Protein AF-A0A941RLQ1-F1 (afdb_monomer_lite)

Sequence (75 aa):
MAIGEDPQTTQELSEIKGALDVLFTLREEFATWVEEAQDGERKEELDNVYQHVLAMEQEYQRRLAELQKKAAPSR

Radius of gyration: 17.4 Å; chains: 1; bounding box: 39×24×52 Å

pLDDT: mean 89.54, std 15.37, range [36.59, 98.62]

Foldseek 3Di:
DPLPQDVVLVVLLVVLVVVLVVLVVVLVVLVVQLVPDPDPVSNVVSVVVNVVSVVVNVVSVVVNVVSVVVSDDDD

Secondary structure (DSSP, 8-state):
------HHHHHHHHHHHHHHHHHHHHHHHHHHHHHH--SHHHHHHHHHHHHHHHHHHHHHHHHHHHHHHHHS---

Structure (mmCIF, N/CA/C/O backbone):
data_AF-A0A941RLQ1-F1
#
_entry.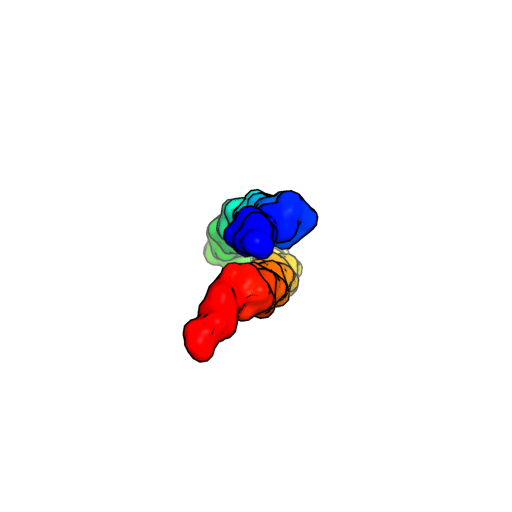id   AF-A0A941RLQ1-F1
#
loop_
_atom_site.group_PDB
_atom_site.id
_atom_site.type_symbol
_atom_site.label_atom_id
_atom_site.label_alt_id
_atom_site.label_comp_id
_atom_site.label_asym_id
_atom_site.label_entity_id
_atom_site.label_seq_id
_atom_site.pdbx_PDB_ins_code
_atom_site.Cartn_x
_atom_site.Cartn_y
_atom_site.Cartn_z
_atom_site.occupancy
_atom_site.B_iso_or_equiv
_atom_site.auth_seq_id
_atom_site.auth_comp_id
_atom_site.auth_asym_id
_atom_site.auth_atom_id
_atom_site.pdbx_PDB_model_num
ATOM 1 N N . MET A 1 1 ? 21.855 -7.110 -32.156 1.00 36.59 1 MET A N 1
ATOM 2 C CA . MET A 1 1 ? 20.598 -6.623 -31.554 1.00 36.59 1 MET A CA 1
ATOM 3 C C . MET A 1 1 ? 20.892 -6.342 -30.097 1.00 36.59 1 MET A C 1
ATOM 5 O O . MET A 1 1 ? 21.247 -7.271 -29.385 1.00 36.59 1 MET A O 1
ATOM 9 N N . ALA A 1 2 ? 20.871 -5.074 -29.693 1.00 38.78 2 ALA A N 1
ATOM 10 C CA . ALA A 1 2 ? 20.979 -4.713 -28.288 1.00 38.78 2 ALA A CA 1
ATOM 11 C C . ALA A 1 2 ? 19.632 -5.039 -27.643 1.00 38.78 2 ALA A C 1
ATOM 13 O O . ALA A 1 2 ? 18.689 -4.266 -27.753 1.00 38.78 2 ALA A O 1
ATOM 14 N N . ILE A 1 3 ? 19.532 -6.213 -27.026 1.00 48.91 3 ILE A N 1
ATOM 15 C CA . ILE A 1 3 ? 18.449 -6.534 -26.092 1.00 48.91 3 ILE A CA 1
ATOM 16 C C . ILE A 1 3 ? 18.838 -5.890 -24.750 1.00 48.91 3 ILE A C 1
ATOM 18 O O . ILE A 1 3 ? 19.075 -6.565 -23.757 1.00 48.91 3 ILE A O 1
ATOM 22 N N . GLY A 1 4 ? 19.092 -4.580 -24.780 1.00 49.47 4 GLY A N 1
ATOM 23 C CA . GLY A 1 4 ? 19.230 -3.773 -23.579 1.00 49.47 4 GLY A CA 1
ATOM 24 C C . GLY A 1 4 ? 17.820 -3.393 -23.174 1.00 49.47 4 GLY A C 1
ATOM 25 O O . GLY A 1 4 ? 17.067 -2.939 -24.034 1.00 49.47 4 GLY A 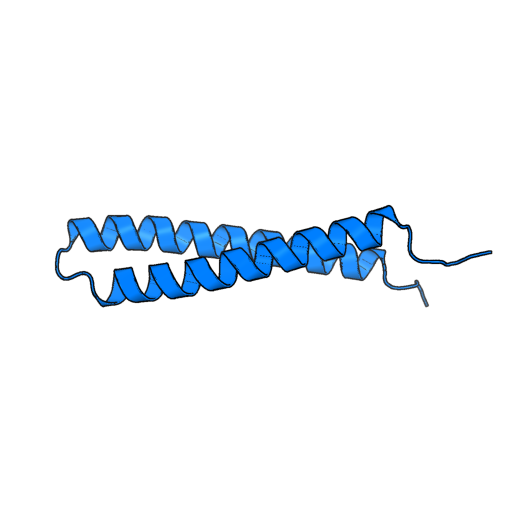O 1
ATOM 26 N N . GLU A 1 5 ? 17.464 -3.671 -21.924 1.00 59.59 5 GLU A N 1
ATOM 27 C CA . GLU A 1 5 ? 16.195 -3.301 -21.298 1.00 59.59 5 GLU A CA 1
ATOM 28 C C . GLU A 1 5 ? 15.716 -1.945 -21.826 1.00 59.59 5 GLU A C 1
ATOM 30 O O . GLU A 1 5 ? 16.458 -0.963 -21.770 1.00 59.59 5 GLU A O 1
ATOM 35 N N . ASP A 1 6 ? 14.512 -1.912 -22.402 1.00 71.38 6 ASP A N 1
ATOM 36 C CA . ASP A 1 6 ? 13.901 -0.668 -22.858 1.00 71.38 6 ASP A CA 1
ATOM 37 C C . ASP A 1 6 ? 13.950 0.336 -21.689 1.00 71.38 6 ASP A C 1
ATOM 39 O O . ASP A 1 6 ? 13.379 0.042 -20.631 1.00 71.38 6 ASP A O 1
ATOM 43 N N . PRO A 1 7 ? 14.643 1.487 -21.828 1.00 74.06 7 PRO A N 1
ATOM 44 C CA . PRO A 1 7 ? 14.796 2.461 -20.750 1.00 74.06 7 PRO A CA 1
ATOM 45 C C . PRO A 1 7 ? 13.457 2.867 -20.132 1.00 74.06 7 PRO A C 1
ATOM 47 O O . PRO A 1 7 ? 13.384 3.123 -18.930 1.00 74.06 7 PRO A O 1
ATOM 50 N N . GLN A 1 8 ? 12.393 2.862 -20.941 1.00 81.56 8 GLN A N 1
ATOM 51 C CA . GLN A 1 8 ? 11.038 3.132 -20.490 1.00 81.56 8 GLN A CA 1
ATOM 52 C C . GLN A 1 8 ? 10.512 2.022 -19.564 1.00 81.56 8 GLN A C 1
ATOM 54 O O . GLN A 1 8 ? 9.950 2.315 -18.513 1.00 81.56 8 GLN A O 1
ATOM 59 N N . THR A 1 9 ? 10.760 0.749 -19.885 1.00 83.62 9 THR A N 1
ATOM 60 C CA . THR A 1 9 ? 10.358 -0.391 -19.038 1.00 83.62 9 THR A CA 1
ATOM 61 C C . THR A 1 9 ? 11.098 -0.382 -17.698 1.00 83.62 9 THR A C 1
ATOM 63 O O . THR A 1 9 ? 10.498 -0.647 -16.656 1.00 83.62 9 THR A O 1
ATOM 66 N N . THR A 1 10 ? 12.391 -0.045 -17.692 1.00 86.25 10 THR A N 1
ATOM 67 C CA . THR A 1 10 ? 13.172 0.062 -16.448 1.00 86.25 10 THR A CA 1
ATOM 68 C C . THR A 1 10 ? 12.683 1.214 -15.569 1.00 86.25 10 THR A C 1
ATOM 70 O O . THR A 1 10 ? 12.585 1.055 -14.349 1.00 86.25 10 THR A O 1
ATOM 73 N N . GLN A 1 11 ? 12.320 2.349 -16.173 1.00 90.44 11 GLN A N 1
ATOM 74 C CA . GLN A 1 11 ? 11.713 3.467 -15.457 1.00 90.44 11 GLN A CA 1
ATOM 75 C C . GLN A 1 11 ? 10.349 3.080 -14.859 1.00 90.44 11 GLN A C 1
ATOM 77 O O . GLN A 1 11 ? 10.156 3.235 -13.654 1.00 90.44 11 GLN A O 1
ATOM 82 N N . GLU A 1 12 ? 9.448 2.500 -15.656 1.00 92.25 12 GLU A N 1
ATOM 83 C CA . GLU A 1 12 ? 8.121 2.049 -15.204 1.00 92.25 12 GLU A CA 1
ATOM 84 C C . GLU A 1 12 ? 8.223 1.030 -14.050 1.00 92.25 12 GLU A C 1
ATOM 86 O O . GLU A 1 12 ? 7.477 1.101 -13.071 1.00 92.25 12 GLU A O 1
ATOM 91 N N . LEU A 1 13 ? 9.194 0.108 -14.106 1.00 92.69 13 LEU A N 1
ATOM 92 C CA . LEU A 1 13 ? 9.474 -0.828 -13.011 1.00 92.69 13 LEU A CA 1
ATOM 93 C C . LEU A 1 13 ? 9.933 -0.118 -11.731 1.00 92.69 13 LEU A C 1
ATOM 95 O O . LEU A 1 13 ? 9.538 -0.524 -10.636 1.00 92.69 13 LEU A O 1
ATOM 99 N N . SER A 1 14 ? 10.779 0.908 -11.847 1.00 93.94 14 SER A N 1
ATOM 100 C CA . SER A 1 14 ? 11.248 1.689 -10.698 1.00 93.94 14 SER A CA 1
ATOM 101 C C . SER A 1 14 ? 10.109 2.478 -10.052 1.00 93.94 14 SER A C 1
ATOM 103 O O . SER A 1 14 ? 9.993 2.497 -8.828 1.00 93.94 14 SER A O 1
ATOM 105 N N . GLU A 1 15 ? 9.255 3.101 -10.862 1.00 96.81 15 GLU A N 1
ATOM 106 C CA . GLU A 1 15 ? 8.105 3.879 -10.394 1.00 96.81 15 GLU A CA 1
ATOM 107 C C . GLU A 1 15 ? 7.094 2.997 -9.653 1.00 96.81 15 GLU A C 1
ATOM 109 O O . GLU A 1 15 ? 6.639 3.350 -8.566 1.00 96.81 15 GLU A O 1
ATOM 114 N N . ILE A 1 16 ? 6.792 1.809 -10.188 1.00 97.12 16 ILE A N 1
ATOM 115 C CA . ILE A 1 16 ? 5.878 0.863 -9.536 1.00 97.12 16 ILE A CA 1
ATOM 116 C C . ILE A 1 16 ? 6.444 0.340 -8.219 1.00 97.12 16 ILE A C 1
ATOM 118 O O . ILE A 1 16 ? 5.691 0.212 -7.257 1.00 97.12 16 ILE A O 1
ATOM 122 N N . LYS A 1 17 ? 7.749 0.055 -8.146 1.00 96.56 17 LYS A N 1
ATOM 123 C CA . LYS A 1 17 ? 8.385 -0.356 -6.885 1.00 96.56 17 LYS A CA 1
ATOM 124 C C . LYS A 1 17 ? 8.279 0.739 -5.827 1.00 96.56 17 LYS A C 1
ATOM 126 O O . LYS A 1 17 ? 7.810 0.459 -4.734 1.00 96.56 17 LYS A O 1
ATOM 131 N N . GLY A 1 18 ? 8.607 1.983 -6.180 1.00 97.88 18 GLY A N 1
ATOM 132 C CA . GLY A 1 18 ? 8.471 3.109 -5.253 1.00 97.88 18 GLY A CA 1
ATOM 133 C C . GLY A 1 18 ? 7.024 3.334 -4.797 1.00 97.88 18 GLY A C 1
ATOM 134 O O . GLY A 1 18 ? 6.780 3.604 -3.625 1.00 97.88 18 GLY A O 1
ATOM 135 N N . ALA A 1 19 ? 6.047 3.170 -5.693 1.00 98.19 19 ALA A N 1
ATOM 136 C CA . ALA A 1 19 ? 4.634 3.245 -5.325 1.00 98.19 19 ALA A CA 1
ATOM 137 C C . ALA A 1 19 ? 4.215 2.113 -4.370 1.00 98.19 19 ALA A C 1
ATOM 139 O O . ALA A 1 19 ? 3.474 2.362 -3.421 1.00 98.19 19 ALA A O 1
ATOM 140 N N . LEU A 1 20 ? 4.700 0.886 -4.593 1.00 98.44 20 LEU A N 1
ATOM 141 C CA . LEU A 1 20 ? 4.453 -0.248 -3.700 1.00 98.44 20 LEU A CA 1
ATOM 142 C C . LEU A 1 20 ? 5.074 -0.041 -2.315 1.00 98.44 20 LEU A C 1
ATOM 144 O O . LEU A 1 20 ? 4.431 -0.386 -1.330 1.00 98.44 20 LEU A O 1
ATOM 148 N N . ASP A 1 21 ? 6.257 0.568 -2.227 1.00 98.38 21 ASP A N 1
ATOM 149 C CA . ASP A 1 21 ? 6.887 0.892 -0.942 1.00 98.38 21 ASP A CA 1
ATOM 150 C C . ASP A 1 21 ? 6.027 1.881 -0.132 1.00 98.38 21 ASP A C 1
ATOM 152 O O . ASP A 1 21 ? 5.786 1.674 1.056 1.00 98.38 21 ASP A O 1
ATOM 156 N N . VAL A 1 22 ? 5.485 2.921 -0.778 1.00 98.50 22 VAL A N 1
ATOM 157 C CA . VAL A 1 22 ? 4.568 3.873 -0.122 1.00 98.50 22 VAL A CA 1
ATOM 158 C C . VAL A 1 22 ? 3.262 3.193 0.299 1.00 98.50 22 VAL A C 1
ATOM 160 O O . VAL A 1 22 ? 2.784 3.409 1.412 1.00 98.50 22 VAL A O 1
ATOM 163 N N . LEU A 1 23 ? 2.679 2.358 -0.568 1.00 98.50 23 LEU A N 1
ATOM 164 C CA . LEU A 1 23 ? 1.446 1.623 -0.260 1.00 98.50 23 LEU A CA 1
ATOM 165 C C . LEU A 1 23 ? 1.640 0.628 0.888 1.00 98.50 23 LEU A C 1
ATOM 167 O O . LEU A 1 23 ? 0.729 0.461 1.694 1.00 98.50 23 LEU A O 1
ATOM 171 N N . PHE A 1 24 ? 2.820 0.016 0.998 1.00 98.00 24 PHE A N 1
ATOM 172 C CA . PHE A 1 24 ? 3.186 -0.832 2.127 1.00 98.00 24 PHE A CA 1
ATOM 173 C C . PHE A 1 24 ? 3.153 -0.047 3.444 1.00 98.00 24 PHE A C 1
ATOM 175 O O . PHE A 1 24 ? 2.481 -0.479 4.379 1.00 98.00 24 PHE A O 1
ATOM 182 N N . THR A 1 25 ? 3.795 1.127 3.498 1.00 98.38 25 THR A N 1
ATOM 183 C CA . THR A 1 25 ? 3.768 1.990 4.691 1.00 98.38 25 THR A CA 1
ATOM 184 C C . THR A 1 25 ? 2.342 2.388 5.061 1.00 98.38 25 THR A C 1
ATOM 186 O O . THR A 1 25 ? 1.943 2.227 6.210 1.00 98.38 25 THR A O 1
ATOM 189 N N . LEU A 1 26 ? 1.542 2.835 4.086 1.00 98.44 26 LEU A N 1
ATOM 190 C CA . LEU A 1 26 ? 0.147 3.200 4.339 1.00 98.44 26 LEU A CA 1
ATOM 191 C C . LEU A 1 26 ? -0.658 2.005 4.858 1.00 98.44 26 LEU A C 1
ATOM 193 O O . LEU A 1 26 ? -1.424 2.150 5.804 1.00 98.44 26 LEU A O 1
ATOM 197 N N . ARG A 1 27 ? -0.481 0.814 4.278 1.00 98.31 27 ARG A N 1
ATOM 198 C CA . ARG A 1 27 ? -1.171 -0.395 4.739 1.00 98.31 27 ARG A CA 1
ATOM 199 C C . ARG A 1 27 ? -0.865 -0.676 6.207 1.00 98.31 27 ARG A C 1
ATOM 201 O O . ARG A 1 27 ? -1.791 -0.979 6.952 1.00 98.31 27 ARG A O 1
ATOM 208 N N . GLU A 1 28 ? 0.399 -0.593 6.614 1.00 98.38 28 GLU A N 1
ATOM 209 C CA . GLU A 1 28 ? 0.783 -0.816 8.011 1.00 98.38 28 GLU A CA 1
ATOM 210 C C . GLU A 1 28 ? 0.164 0.233 8.942 1.00 98.38 28 GLU A C 1
ATOM 212 O O . GLU A 1 28 ? -0.467 -0.134 9.931 1.00 98.38 28 GLU A O 1
ATOM 217 N N . GLU A 1 29 ? 0.256 1.518 8.590 1.00 98.19 29 GLU A N 1
ATOM 218 C CA . GLU A 1 29 ? -0.319 2.607 9.389 1.00 98.19 29 GLU A CA 1
ATOM 219 C C . GLU A 1 29 ? -1.840 2.466 9.548 1.00 98.19 29 GLU A C 1
ATOM 221 O O . GLU A 1 29 ? -2.361 2.528 10.663 1.00 98.19 29 GLU A O 1
ATOM 226 N N . PHE A 1 30 ? -2.563 2.219 8.452 1.00 97.88 30 PHE A N 1
ATOM 227 C CA . PHE A 1 30 ? -4.016 2.064 8.491 1.00 97.88 30 PHE A CA 1
ATOM 228 C C . PHE A 1 30 ? -4.452 0.788 9.217 1.00 97.88 30 PHE A C 1
ATOM 230 O O . PHE A 1 30 ? -5.453 0.830 9.930 1.00 97.88 30 PHE A O 1
ATOM 237 N N . ALA A 1 31 ? -3.705 -0.316 9.102 1.00 97.44 31 ALA A N 1
ATOM 238 C CA . ALA A 1 31 ? -3.977 -1.521 9.884 1.00 97.44 31 ALA A CA 1
ATOM 239 C C . ALA A 1 31 ? -3.888 -1.230 11.389 1.00 97.44 31 ALA A C 1
ATOM 241 O O . ALA A 1 31 ? -4.814 -1.557 12.132 1.00 97.44 31 ALA A O 1
ATOM 242 N N . THR A 1 32 ? -2.832 -0.534 11.828 1.00 98.00 32 THR A N 1
ATOM 243 C CA . THR A 1 32 ? -2.695 -0.099 13.225 1.00 98.00 32 THR A CA 1
ATOM 244 C C . THR A 1 32 ? -3.856 0.801 13.647 1.00 98.00 32 THR A C 1
ATOM 246 O O . THR A 1 32 ? -4.451 0.580 14.698 1.00 98.00 32 THR A O 1
ATOM 249 N N . TRP A 1 33 ? -4.251 1.774 12.822 1.00 97.38 33 TRP A N 1
ATOM 250 C CA . TRP A 1 33 ? -5.361 2.667 13.169 1.00 97.38 33 TRP A CA 1
ATOM 251 C C . TRP A 1 33 ? -6.697 1.927 13.313 1.00 97.38 33 TRP A C 1
ATOM 253 O O . TRP A 1 33 ? -7.462 2.236 14.226 1.00 97.38 33 TRP A O 1
ATOM 263 N N . VAL A 1 34 ? -6.982 0.944 12.451 1.00 97.06 34 VAL A N 1
ATOM 264 C CA . VAL A 1 34 ? -8.190 0.102 12.549 1.00 97.06 34 VAL A CA 1
ATOM 265 C C . VAL A 1 34 ? -8.183 -0.742 13.827 1.00 97.06 34 VAL A C 1
ATOM 267 O O . VAL A 1 34 ? -9.233 -0.914 14.456 1.00 97.06 34 VAL A O 1
ATOM 270 N N . GLU A 1 35 ? -7.024 -1.276 14.216 1.00 95.88 35 GLU A N 1
ATOM 271 C CA . GLU A 1 35 ? -6.861 -2.069 15.440 1.00 95.88 35 GLU A CA 1
ATOM 272 C C . GLU A 1 35 ? -7.027 -1.223 16.710 1.00 95.88 35 GLU A C 1
ATOM 274 O O . GLU A 1 35 ? -7.664 -1.666 17.668 1.00 95.88 35 GLU A O 1
ATOM 279 N N . GLU A 1 36 ? -6.499 0.001 16.712 1.00 96.62 36 GLU A N 1
ATOM 280 C CA . GLU A 1 36 ? -6.532 0.905 17.866 1.00 96.62 36 GLU A CA 1
ATOM 281 C C . GLU A 1 36 ? -7.868 1.653 18.021 1.00 96.62 36 GLU A C 1
ATOM 283 O O . GLU A 1 36 ? -8.189 2.127 19.118 1.00 96.62 36 GLU A O 1
ATOM 288 N N . ALA A 1 37 ? -8.675 1.735 16.958 1.00 95.44 37 ALA A N 1
ATOM 289 C CA . ALA A 1 37 ? -9.966 2.414 16.968 1.00 95.44 37 ALA A CA 1
ATOM 290 C C . ALA A 1 37 ? -10.948 1.787 17.976 1.00 95.44 37 ALA A C 1
ATOM 292 O O . ALA A 1 37 ? -11.363 0.633 17.855 1.00 95.44 37 ALA A O 1
ATOM 293 N N . GLN A 1 38 ? -11.355 2.590 18.963 1.00 91.56 38 GLN A N 1
ATOM 294 C CA . GLN A 1 38 ? -12.315 2.199 20.005 1.00 91.56 38 GLN A CA 1
ATOM 295 C C . GLN A 1 38 ? -13.768 2.547 19.647 1.00 91.56 38 GLN A C 1
ATOM 297 O O . GLN A 1 38 ? -14.697 1.958 20.195 1.00 91.56 38 GLN A O 1
ATOM 302 N N . ASP A 1 39 ? -13.962 3.513 18.748 1.00 94.88 39 ASP A N 1
ATOM 303 C CA . ASP A 1 39 ? -15.273 3.949 18.272 1.00 94.88 39 ASP A CA 1
ATOM 304 C C . ASP A 1 39 ? -15.670 3.178 17.004 1.00 94.88 39 ASP A C 1
ATOM 306 O O . ASP A 1 39 ? -14.851 2.990 16.103 1.00 94.88 39 ASP A O 1
ATOM 310 N N . GLY A 1 40 ? -16.920 2.710 16.948 1.00 89.62 40 GLY A N 1
ATOM 311 C CA . GLY A 1 40 ? -17.411 1.864 15.858 1.00 89.62 40 GLY A CA 1
ATOM 312 C C . GLY A 1 40 ? -17.517 2.585 14.513 1.00 89.62 40 GLY A C 1
ATOM 313 O O . GLY A 1 40 ? -17.130 2.010 13.499 1.00 89.62 40 GLY A O 1
ATOM 314 N N . GLU A 1 41 ? -17.977 3.837 14.507 1.00 93.31 41 GLU A N 1
ATOM 315 C CA . GLU A 1 41 ? -18.089 4.657 13.294 1.00 93.31 41 GLU A CA 1
ATOM 316 C C . GLU A 1 41 ? -16.690 4.989 12.770 1.00 93.31 41 GLU A C 1
ATOM 318 O O . GLU A 1 41 ? -16.377 4.764 11.600 1.00 93.31 41 GLU A O 1
ATOM 323 N N . ARG A 1 42 ? -15.786 5.399 13.668 1.00 93.75 42 ARG A N 1
ATOM 324 C CA . ARG A 1 42 ? -14.394 5.669 13.302 1.00 93.75 42 ARG A CA 1
ATOM 325 C C . ARG A 1 42 ? -13.680 4.429 12.772 1.00 93.75 42 ARG A C 1
ATOM 327 O O . ARG A 1 42 ? -12.864 4.532 11.856 1.00 93.75 42 ARG A O 1
ATOM 334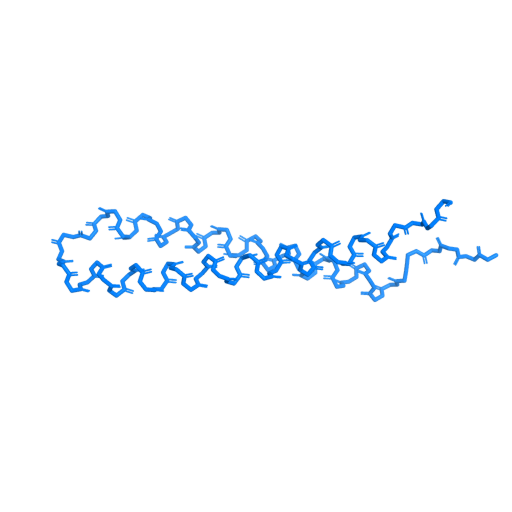 N N . LYS A 1 43 ? -13.961 3.260 13.348 1.00 96.38 43 LYS A 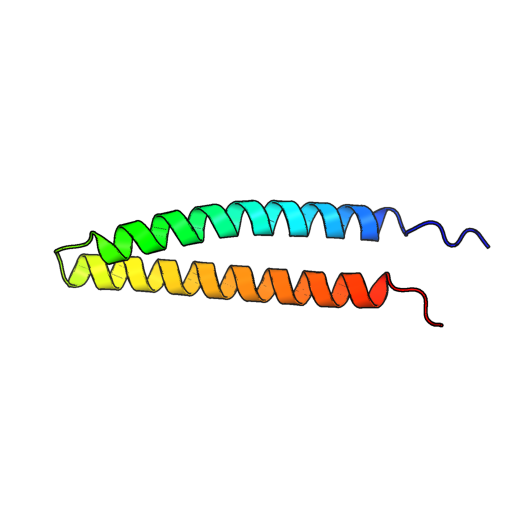N 1
ATOM 335 C CA . LYS A 1 43 ? -13.393 1.992 12.892 1.00 96.38 43 LYS A CA 1
ATOM 336 C C . LYS A 1 43 ? -13.871 1.635 11.488 1.00 96.38 43 LYS A C 1
ATOM 338 O O . LYS A 1 43 ? -13.057 1.193 10.688 1.00 96.38 43 LYS A O 1
ATOM 343 N N . GLU A 1 44 ? -15.148 1.852 11.180 1.00 96.69 44 GLU A N 1
ATOM 344 C CA . GLU A 1 44 ? -15.701 1.618 9.842 1.00 96.69 44 GLU A CA 1
ATOM 345 C C . GLU A 1 44 ? -15.074 2.554 8.797 1.00 96.69 44 GLU A C 1
ATOM 347 O O . GLU A 1 44 ? -14.660 2.105 7.730 1.00 96.69 44 GLU A O 1
ATOM 352 N N . GLU A 1 45 ? -14.920 3.844 9.110 1.00 97.06 45 GLU A N 1
ATOM 353 C CA . GLU A 1 45 ? -14.217 4.792 8.235 1.00 97.06 45 GLU A CA 1
ATOM 354 C C . GLU A 1 45 ? -12.775 4.356 7.948 1.00 97.06 45 GLU A C 1
ATOM 356 O O . GLU A 1 45 ? -12.325 4.386 6.801 1.00 97.06 45 GLU A O 1
ATOM 361 N N . LEU A 1 46 ? -12.045 3.953 8.992 1.00 97.62 46 LEU A N 1
ATOM 362 C CA . LEU A 1 46 ? -10.660 3.510 8.871 1.00 97.62 46 LEU A CA 1
ATOM 363 C C . LEU A 1 46 ? -10.553 2.194 8.098 1.00 97.62 46 LEU A C 1
ATOM 365 O O . LEU A 1 46 ? -9.655 2.069 7.267 1.00 97.62 46 LEU A O 1
ATOM 369 N N . ASP A 1 47 ? -11.475 1.253 8.315 1.00 97.88 47 ASP A N 1
ATOM 370 C CA . ASP A 1 47 ? -11.505 -0.010 7.578 1.00 97.88 47 ASP A CA 1
ATOM 371 C C . ASP A 1 47 ? -11.779 0.240 6.091 1.00 97.88 47 ASP A C 1
ATOM 373 O O . ASP A 1 47 ? -11.068 -0.289 5.243 1.00 97.88 47 ASP A O 1
ATOM 377 N N . ASN A 1 48 ? -12.701 1.145 5.749 1.00 98.00 48 ASN A N 1
ATOM 378 C CA . ASN A 1 48 ? -12.959 1.532 4.360 1.00 98.00 48 ASN A CA 1
ATOM 379 C C . ASN A 1 48 ? -11.700 2.068 3.659 1.00 98.00 48 ASN A C 1
ATOM 381 O O . ASN A 1 48 ? -11.378 1.662 2.538 1.00 98.00 48 ASN A O 1
ATOM 385 N N . VAL A 1 49 ? -10.954 2.961 4.318 1.00 97.88 49 VAL A N 1
ATOM 386 C CA . VAL A 1 49 ? -9.695 3.485 3.763 1.00 97.88 49 VAL A CA 1
ATOM 387 C C . VAL A 1 49 ? -8.640 2.383 3.669 1.00 97.88 49 VAL A C 1
ATOM 389 O O . VAL A 1 49 ? -7.968 2.269 2.643 1.00 97.88 49 VAL A O 1
ATOM 392 N N . TYR A 1 50 ? -8.534 1.530 4.686 1.00 98.38 50 TYR A N 1
ATOM 393 C CA . TYR A 1 50 ? -7.627 0.388 4.687 1.00 98.38 50 TYR A CA 1
ATOM 394 C C . TYR A 1 50 ? -7.905 -0.567 3.514 1.00 98.38 50 TYR A C 1
ATOM 396 O O . TYR A 1 50 ? -6.987 -0.907 2.764 1.00 98.38 50 TYR A O 1
ATOM 404 N N . GLN A 1 51 ? -9.172 -0.919 3.269 1.00 98.38 51 GLN A N 1
ATOM 405 C CA . GLN A 1 51 ? -9.574 -1.740 2.123 1.00 98.38 51 GLN A CA 1
ATOM 406 C C . GLN A 1 51 ? -9.219 -1.078 0.784 1.00 98.38 51 GLN A C 1
ATOM 408 O O . GLN A 1 51 ? -8.792 -1.759 -0.152 1.00 98.38 51 GLN A O 1
ATOM 413 N N . HIS A 1 52 ? -9.335 0.249 0.673 1.00 98.50 52 HIS A N 1
ATOM 414 C CA . HIS A 1 52 ? -8.904 0.966 -0.528 1.00 98.50 52 HIS A CA 1
ATOM 415 C C . HIS A 1 52 ? -7.388 0.902 -0.747 1.00 98.50 52 HIS A C 1
ATOM 417 O O . HIS A 1 52 ? -6.956 0.676 -1.879 1.00 98.50 52 HIS A O 1
ATOM 423 N N . VAL A 1 53 ? -6.582 1.034 0.310 1.00 98.50 53 VAL A N 1
ATOM 424 C CA . VAL A 1 53 ? -5.120 0.884 0.220 1.00 98.50 53 VAL A CA 1
ATOM 425 C C . VAL A 1 53 ? -4.747 -0.530 -0.230 1.00 98.50 53 VAL A C 1
ATOM 427 O O . VAL A 1 53 ? -3.928 -0.679 -1.138 1.00 98.50 53 VAL A O 1
ATOM 430 N N . LEU A 1 54 ? -5.399 -1.563 0.315 1.00 98.44 54 LEU A N 1
ATOM 431 C CA . LEU A 1 54 ? -5.193 -2.952 -0.112 1.00 98.44 54 LEU A CA 1
ATOM 432 C C . LEU A 1 54 ? -5.530 -3.160 -1.594 1.00 98.44 54 LEU A C 1
ATOM 434 O O . LEU A 1 54 ? -4.771 -3.803 -2.320 1.00 98.44 54 LEU A O 1
ATOM 438 N N . ALA A 1 55 ? -6.643 -2.595 -2.067 1.00 98.62 55 ALA A N 1
ATOM 439 C CA . ALA A 1 55 ? -7.033 -2.682 -3.472 1.00 98.62 55 ALA A CA 1
ATOM 440 C C . ALA A 1 55 ? -6.015 -1.990 -4.397 1.00 98.62 55 ALA A C 1
ATOM 442 O O . ALA A 1 55 ? -5.680 -2.515 -5.462 1.00 98.62 55 ALA A O 1
ATOM 443 N N . MET A 1 56 ? -5.487 -0.833 -3.985 1.00 98.56 56 MET A N 1
ATOM 444 C CA . MET A 1 56 ? -4.427 -0.138 -4.717 1.00 98.56 56 MET A CA 1
ATOM 445 C C . MET A 1 56 ? -3.137 -0.962 -4.756 1.00 98.56 56 MET A C 1
ATOM 447 O O . MET A 1 56 ? -2.556 -1.123 -5.828 1.00 98.56 56 MET A O 1
ATOM 451 N N . GLU A 1 57 ? -2.707 -1.526 -3.625 1.00 98.50 57 GLU A N 1
ATOM 452 C CA . GLU A 1 57 ? -1.515 -2.377 -3.558 1.00 98.50 57 GLU A CA 1
ATOM 453 C C . GLU A 1 57 ? -1.638 -3.581 -4.503 1.00 98.50 57 GLU A C 1
ATOM 455 O O . GLU A 1 57 ? -0.732 -3.836 -5.300 1.00 98.50 57 GLU A O 1
ATO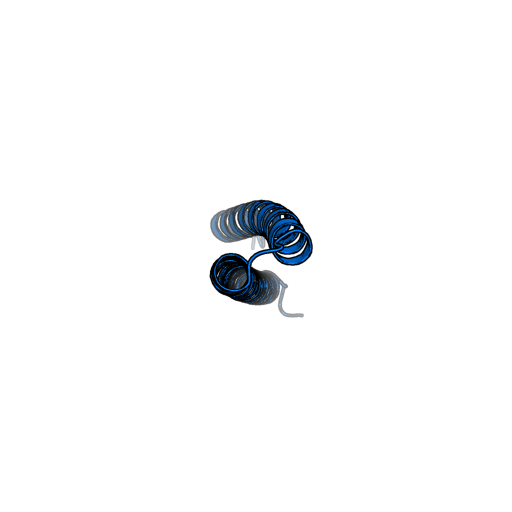M 460 N N . GLN A 1 58 ? -2.785 -4.267 -4.494 1.00 98.38 58 GLN A N 1
ATOM 461 C CA . GLN A 1 58 ? -3.056 -5.398 -5.388 1.00 98.38 58 GLN A CA 1
ATOM 462 C C . GLN A 1 58 ? -2.972 -5.007 -6.869 1.00 98.38 58 GLN A C 1
ATOM 464 O O . GLN A 1 58 ? -2.390 -5.736 -7.676 1.00 98.38 58 GLN A O 1
ATOM 469 N N . GLU A 1 59 ? -3.513 -3.848 -7.244 1.00 98.44 59 GLU A N 1
ATOM 470 C CA . GLU A 1 59 ? -3.444 -3.361 -8.622 1.00 98.44 59 GLU A CA 1
ATOM 471 C C . GLU A 1 59 ? -2.001 -3.040 -9.046 1.00 98.44 59 GLU A C 1
ATOM 473 O O . GLU A 1 59 ? -1.586 -3.400 -10.151 1.00 98.44 59 GLU A O 1
ATOM 478 N N . TYR A 1 60 ? -1.196 -2.424 -8.177 1.00 98.00 60 TYR A N 1
ATOM 479 C CA . TYR A 1 60 ? 0.217 -2.164 -8.473 1.00 98.00 60 TYR A CA 1
ATOM 480 C C . TYR A 1 60 ? 1.044 -3.455 -8.541 1.00 98.00 60 TYR A C 1
ATOM 482 O O . TYR A 1 60 ? 1.892 -3.589 -9.427 1.00 98.00 60 TYR A O 1
ATOM 490 N N . GLN A 1 61 ? 0.760 -4.444 -7.690 1.00 98.00 61 GLN A N 1
ATOM 491 C CA . GLN A 1 61 ? 1.371 -5.775 -7.774 1.00 98.00 61 GLN A CA 1
ATOM 492 C C . GLN A 1 61 ? 1.017 -6.475 -9.095 1.00 98.00 61 GLN A C 1
ATOM 494 O O . GLN A 1 61 ? 1.891 -7.063 -9.739 1.00 98.00 61 GLN A O 1
ATOM 499 N N . ARG A 1 62 ? -0.239 -6.366 -9.556 1.00 97.81 62 ARG A N 1
ATOM 500 C CA . ARG A 1 62 ? -0.665 -6.887 -10.866 1.00 97.81 62 ARG A CA 1
ATOM 501 C C . ARG A 1 62 ? 0.115 -6.229 -12.004 1.00 97.81 62 ARG A C 1
ATOM 503 O O . ARG A 1 62 ? 0.653 -6.937 -12.858 1.00 97.81 62 ARG A O 1
ATOM 510 N N . ARG A 1 63 ? 0.223 -4.896 -12.004 1.00 96.31 63 ARG A N 1
ATOM 511 C CA . ARG A 1 63 ? 0.994 -4.143 -13.012 1.00 96.31 63 ARG A CA 1
ATOM 512 C C . ARG A 1 63 ? 2.471 -4.525 -13.007 1.00 96.31 63 ARG A C 1
ATOM 514 O O . ARG A 1 63 ? 3.046 -4.720 -14.077 1.00 96.31 63 ARG A O 1
ATOM 521 N N . LEU A 1 64 ? 3.066 -4.698 -11.824 1.00 95.62 64 LEU A N 1
ATOM 522 C CA . LEU A 1 64 ? 4.446 -5.161 -11.682 1.00 95.62 64 LEU A CA 1
ATOM 523 C C . LEU A 1 64 ? 4.638 -6.531 -12.340 1.00 95.62 64 LEU A C 1
ATOM 525 O O . LEU A 1 64 ? 5.564 -6.710 -13.129 1.00 95.62 64 LEU A O 1
ATOM 529 N N . ALA A 1 65 ? 3.747 -7.483 -12.056 1.00 94.81 65 ALA A N 1
ATOM 530 C CA . ALA A 1 65 ? 3.814 -8.824 -12.625 1.00 94.81 65 ALA A CA 1
ATOM 531 C C . ALA A 1 65 ? 3.661 -8.814 -14.157 1.00 94.81 65 ALA A C 1
ATOM 533 O O . ALA A 1 65 ? 4.338 -9.567 -14.857 1.00 94.81 65 ALA A O 1
ATOM 534 N N . GLU A 1 66 ? 2.791 -7.960 -14.701 1.00 93.38 66 GLU A N 1
ATOM 535 C CA . GLU A 1 66 ? 2.630 -7.788 -16.149 1.00 93.38 66 GLU A CA 1
ATOM 536 C C . GLU A 1 66 ? 3.878 -7.199 -16.808 1.00 93.38 66 GLU A C 1
ATOM 538 O O . GLU A 1 66 ? 4.309 -7.694 -17.850 1.00 93.38 66 GLU A O 1
ATOM 543 N N . LEU A 1 67 ? 4.492 -6.188 -16.194 1.00 90.62 67 LEU A N 1
ATOM 544 C CA . LEU A 1 67 ? 5.731 -5.594 -16.695 1.00 90.62 67 LEU A CA 1
ATOM 545 C C . LEU A 1 67 ? 6.909 -6.559 -16.611 1.00 90.62 67 LEU A C 1
ATOM 547 O O . LEU A 1 67 ? 7.662 -6.679 -17.571 1.00 90.62 67 LEU A O 1
ATOM 551 N N . GLN A 1 68 ? 7.028 -7.323 -15.526 1.00 89.06 68 GLN A N 1
ATOM 552 C CA . GLN A 1 68 ? 8.044 -8.369 -15.406 1.00 89.06 68 GLN A CA 1
ATOM 553 C C . GLN A 1 68 ? 7.882 -9.454 -16.478 1.00 89.06 68 GLN A C 1
ATOM 555 O O . GLN A 1 68 ? 8.877 -9.906 -17.042 1.00 89.06 68 GLN A O 1
ATOM 560 N N . LYS A 1 69 ? 6.644 -9.846 -16.815 1.00 89.12 69 LYS A N 1
ATOM 561 C CA . LYS A 1 69 ? 6.377 -10.782 -17.923 1.00 89.12 69 LYS A CA 1
ATOM 562 C C . LYS A 1 69 ? 6.782 -10.207 -19.279 1.00 89.12 69 LYS A C 1
ATOM 564 O O . LYS A 1 69 ? 7.299 -10.951 -20.103 1.00 89.12 69 LYS A O 1
ATOM 569 N N . LYS A 1 70 ? 6.549 -8.911 -19.510 1.00 83.69 70 LYS A N 1
ATOM 570 C CA . LYS A 1 70 ? 6.959 -8.216 -20.744 1.00 83.69 70 LYS A CA 1
ATOM 571 C C . LYS A 1 70 ? 8.479 -8.063 -20.846 1.00 83.69 70 LYS A C 1
ATOM 573 O O . LYS A 1 70 ? 9.021 -8.177 -21.938 1.00 83.69 70 LYS A O 1
ATOM 578 N N . ALA A 1 71 ? 9.148 -7.820 -19.720 1.00 79.44 71 ALA A N 1
ATOM 579 C CA . ALA A 1 71 ? 10.598 -7.670 -19.639 1.00 79.44 71 ALA A CA 1
ATOM 580 C C . ALA A 1 71 ? 11.349 -9.014 -19.695 1.00 79.44 71 ALA A C 1
ATOM 582 O O . ALA A 1 71 ? 12.534 -9.046 -20.026 1.00 79.44 71 ALA A O 1
ATOM 583 N N . ALA A 1 72 ? 10.687 -10.131 -19.375 1.00 73.31 72 ALA A N 1
ATOM 584 C CA . ALA A 1 72 ? 11.29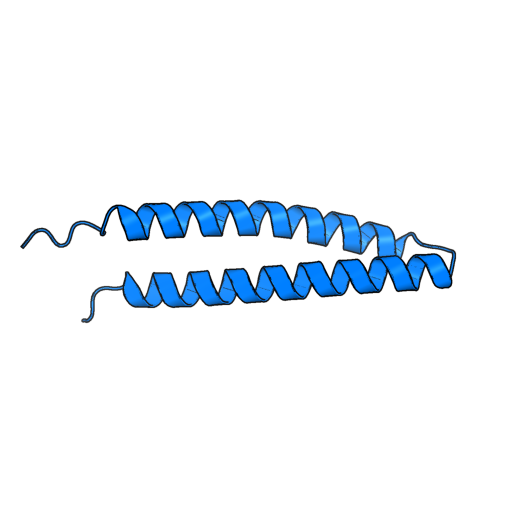2 -11.452 -19.459 1.00 73.31 72 ALA A CA 1
ATOM 585 C C . ALA A 1 72 ? 11.566 -11.826 -20.931 1.00 73.31 72 ALA A C 1
ATOM 587 O O . ALA A 1 72 ? 10.639 -11.826 -21.746 1.00 73.31 72 ALA A O 1
ATOM 588 N N . PRO A 1 73 ? 12.810 -12.186 -21.300 1.00 57.91 73 PRO A N 1
ATOM 589 C CA . PRO A 1 73 ? 13.104 -12.627 -22.654 1.00 57.91 73 PRO A CA 1
ATOM 590 C C . PRO A 1 73 ? 12.322 -13.914 -22.932 1.00 57.91 73 PRO A C 1
ATOM 592 O O . PRO A 1 73 ? 12.424 -14.885 -22.178 1.00 57.91 73 PRO A O 1
ATOM 595 N N . SER A 1 74 ? 11.534 -13.916 -24.011 1.00 57.19 74 SER A N 1
ATOM 596 C CA . SER A 1 74 ? 10.927 -15.144 -24.532 1.00 57.19 74 SER A CA 1
ATOM 597 C C . SER A 1 74 ? 12.059 -16.133 -24.827 1.00 57.19 74 SER A C 1
ATOM 599 O O . SER A 1 74 ? 12.916 -15.840 -25.660 1.00 57.19 74 SER A O 1
ATOM 601 N N . ARG A 1 75 ? 12.119 -17.238 -24.077 1.00 46.28 75 ARG A N 1
ATOM 602 C CA . ARG A 1 75 ? 13.045 -18.348 -24.342 1.00 46.28 75 ARG A CA 1
ATOM 603 C C . ARG A 1 75 ? 12.537 -19.209 -25.485 1.00 46.28 75 ARG A C 1
ATOM 605 O O . ARG A 1 75 ? 11.308 -19.432 -25.529 1.00 46.28 75 ARG A O 1
#